Protein AF-A0A1Q8VPB1-F1 (afdb_monomer)

Foldseek 3Di:
DDPDDPPDPCVVVVLVVLVVVLVVVVVVVVVVVCPVSVVVNVVVVLVCLLDPPDDDDDDDDDQPPCSQVVVCVVVVHNPDDDDSPDPPPPDDDDDAPPVRVSNVVVD

Radius of gyration: 20.54 Å; Cα contacts (8 Å, |Δi|>4): 45; chains: 1; bounding box: 35×43×62 Å

Organism: NCBI:txid544580

pLDDT: mean 70.57, std 17.74, range [31.89, 95.75]

Mean predicted aligned error: 14.15 Å

Solvent-accessible surface area (backbone atoms only — not comparable to full-atom values): 7134 Å² total; per-residue (Å²): 135,83,81,78,73,93,68,76,86,55,53,69,58,54,51,52,53,49,50,53,52,46,59,55,36,50,77,71,67,43,55,79,81,40,46,67,59,51,53,51,52,52,55,49,48,58,61,49,70,49,36,92,85,55,83,85,82,84,87,83,79,65,89,81,70,46,61,41,56,52,53,18,63,77,64,78,42,88,83,42,88,77,58,93,69,85,73,76,76,89,58,92,85,84,88,70,58,84,93,40,67,72,49,65,83,77,117

Sequence (107 aa):
MTTDRPGTSDLPLVLEDLARAVDLGEQLGLGEELTRARDVLTQASHRRRLAPETTVAALLGATGSGKSSLANALTGSEVSRTARTRPTTTQPLAIVPDTAAEATELL

InterPro domains:
  IPR006073 GTP binding domain [PF01926] (57-93)
  IPR027417 P-loop containing nucleoside triphosphate hydrolase [G3DSA:3.40.50.300] (30-98)
  IPR027417 P-loop containing nucleoside triphosphate hydrolase [SSF52540] (33-95)

Secondary structure (DSSP, 8-state):
-------STTHHHHHHHHHHHHHHHHHTT-TTTTHHHHHHHHHHHHHHHT-TT---------TTSSHHHHHHHHHTS--S---SS-----S------GGGGGGGGG-

Structure (mmCIF, N/CA/C/O backbone):
data_AF-A0A1Q8VPB1-F1
#
_entry.id   AF-A0A1Q8VPB1-F1
#
loop_
_atom_site.group_PDB
_atom_site.id
_atom_site.type_symbol
_atom_site.label_atom_id
_atom_site.label_alt_id
_atom_site.label_comp_id
_atom_site.label_asym_id
_atom_site.label_entity_id
_atom_site.label_seq_id
_atom_site.pdbx_PDB_ins_code
_atom_site.Cartn_x
_atom_site.Cartn_y
_atom_site.Cartn_z
_atom_site.occupancy
_atom_site.B_iso_or_equiv
_atom_site.auth_seq_id
_atom_site.auth_comp_id
_atom_site.auth_asym_id
_atom_site.auth_atom_id
_atom_site.pdbx_PDB_model_num
ATOM 1 N N . MET A 1 1 ? -3.377 31.791 -11.660 1.00 36.09 1 MET A N 1
ATOM 2 C CA . MET A 1 1 ? -3.319 30.437 -12.248 1.00 36.09 1 MET A CA 1
ATOM 3 C C . MET A 1 1 ? -2.230 29.674 -11.525 1.00 36.09 1 MET A C 1
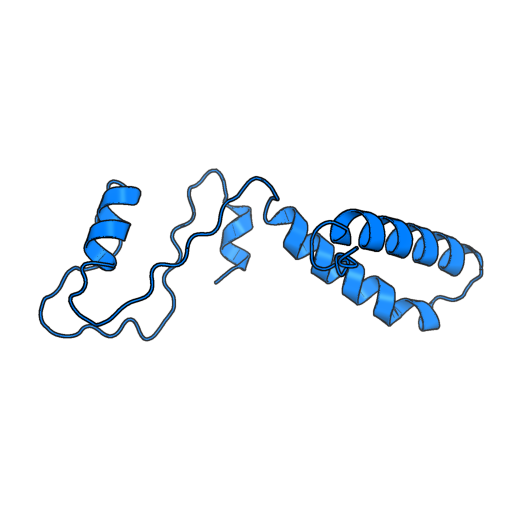ATOM 5 O O . MET A 1 1 ? -1.061 29.855 -11.833 1.00 36.09 1 MET A O 1
ATOM 9 N N . THR A 1 2 ? -2.600 28.922 -10.494 1.00 31.89 2 THR A N 1
ATOM 10 C CA . THR A 1 2 ? -1.666 28.061 -9.763 1.00 31.89 2 THR A CA 1
ATOM 11 C C . THR A 1 2 ? -1.476 26.811 -10.608 1.00 31.89 2 THR A C 1
ATOM 13 O O . THR A 1 2 ? -2.433 26.081 -10.836 1.00 31.89 2 THR A O 1
ATOM 16 N N . THR A 1 3 ? -0.277 26.620 -11.152 1.00 39.09 3 THR A N 1
ATOM 17 C CA . THR A 1 3 ? 0.113 25.384 -11.831 1.00 39.09 3 THR A CA 1
ATOM 18 C C . THR A 1 3 ? 0.079 24.259 -10.808 1.00 39.09 3 THR A C 1
ATOM 20 O O . THR A 1 3 ? 0.924 24.211 -9.911 1.00 39.09 3 THR A O 1
ATOM 23 N N . ASP A 1 4 ? -0.932 23.407 -10.918 1.00 41.62 4 ASP A N 1
ATOM 24 C CA . ASP A 1 4 ? -1.025 22.163 -10.174 1.00 41.62 4 ASP A CA 1
ATOM 25 C C . ASP A 1 4 ? 0.198 21.312 -10.546 1.00 41.62 4 ASP A C 1
ATOM 27 O O . ASP A 1 4 ? 0.439 21.016 -11.719 1.00 41.62 4 ASP A O 1
ATOM 31 N N . ARG A 1 5 ? 1.067 21.028 -9.574 1.00 51.31 5 ARG A N 1
ATOM 32 C CA . ARG A 1 5 ? 2.195 20.112 -9.788 1.00 51.31 5 ARG A CA 1
ATOM 33 C C . ARG A 1 5 ? 1.590 18.725 -10.032 1.00 51.31 5 ARG A C 1
ATOM 35 O O . ARG A 1 5 ? 0.783 18.320 -9.199 1.00 51.31 5 ARG A O 1
ATOM 42 N N . PRO A 1 6 ? 2.004 17.962 -11.062 1.00 45.69 6 PRO A N 1
ATOM 43 C CA . PRO A 1 6 ? 1.537 16.593 -11.269 1.00 45.69 6 PRO A CA 1
ATOM 44 C C . PRO A 1 6 ? 2.179 15.687 -10.210 1.00 45.69 6 PRO A C 1
ATOM 46 O O . PRO A 1 6 ? 3.156 14.984 -10.443 1.00 45.69 6 PRO A O 1
ATOM 49 N N . GLY A 1 7 ? 1.693 15.783 -8.980 1.00 53.25 7 GLY A N 1
ATOM 50 C CA . GLY A 1 7 ? 2.061 14.923 -7.875 1.00 53.25 7 GLY A CA 1
ATOM 51 C C . GLY A 1 7 ? 0.899 13.981 -7.623 1.00 53.25 7 GLY A C 1
ATOM 52 O O . GL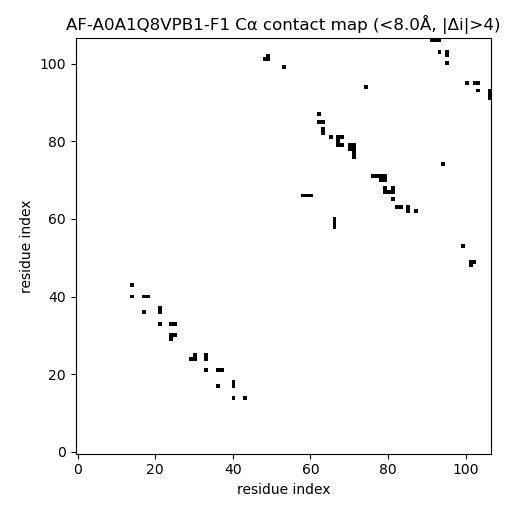Y A 1 7 ? -0.179 14.426 -7.258 1.00 53.25 7 GLY A O 1
ATOM 53 N N . THR A 1 8 ? 1.121 12.681 -7.793 1.00 53.19 8 THR A N 1
ATOM 54 C CA . THR A 1 8 ? 0.249 11.545 -7.421 1.00 53.19 8 THR A CA 1
ATOM 55 C C . THR A 1 8 ? -0.919 11.147 -8.331 1.00 53.19 8 THR A C 1
ATOM 57 O O . THR A 1 8 ? -1.086 9.944 -8.512 1.00 53.19 8 THR A O 1
ATOM 60 N N . SER A 1 9 ? -1.671 12.054 -8.968 1.00 55.38 9 SER A N 1
ATOM 61 C CA . SER A 1 9 ? -2.848 11.631 -9.767 1.00 55.38 9 SER A CA 1
ATOM 62 C C . SER A 1 9 ? -2.525 10.970 -11.121 1.00 55.38 9 SER A C 1
ATOM 64 O O . SER A 1 9 ? -3.404 10.351 -11.713 1.00 55.38 9 SER A O 1
ATOM 66 N N . ASP A 1 10 ? -1.287 11.084 -11.605 1.00 71.69 10 ASP A N 1
ATOM 67 C CA . ASP A 1 10 ? -0.873 10.648 -12.953 1.00 71.69 10 ASP A CA 1
ATOM 68 C C . ASP A 1 10 ? 0.049 9.411 -12.938 1.00 71.69 10 ASP A C 1
ATOM 70 O O . ASP A 1 10 ? 0.501 8.919 -13.967 1.00 71.69 10 ASP A O 1
ATOM 74 N N . LEU A 1 11 ? 0.347 8.873 -11.750 1.00 79.00 11 LEU A N 1
ATOM 75 C CA . LEU A 1 11 ? 1.250 7.729 -11.606 1.00 79.00 11 LEU A CA 1
ATOM 76 C C . LEU A 1 11 ? 0.793 6.479 -12.387 1.00 79.00 11 LEU A C 1
ATOM 78 O O . LEU A 1 11 ? 1.656 5.831 -12.980 1.00 79.00 11 LEU A O 1
ATOM 82 N N . PRO A 1 12 ? -0.507 6.113 -12.427 1.00 81.00 12 PRO A N 1
ATOM 83 C CA . PRO A 1 12 ? -0.955 4.972 -13.223 1.00 81.00 12 PRO A CA 1
ATOM 84 C C . PRO A 1 12 ? -0.637 5.131 -14.713 1.00 81.00 12 PRO A C 1
ATOM 86 O O . PRO A 1 12 ? -0.094 4.207 -15.312 1.00 81.00 12 PRO A O 1
ATOM 89 N N . LEU A 1 13 ? -0.897 6.315 -15.273 1.00 83.44 13 LEU A N 1
ATOM 90 C CA . LEU A 1 13 ? -0.641 6.617 -16.680 1.00 8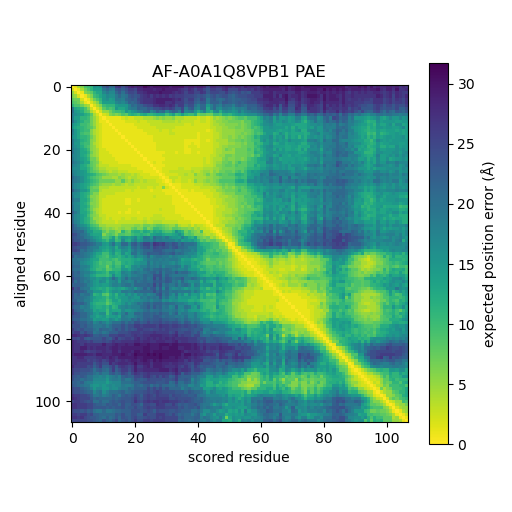3.44 13 LEU A CA 1
ATOM 91 C C . LEU A 1 13 ? 0.861 6.613 -16.982 1.00 83.44 13 LEU A C 1
ATOM 93 O O . LEU A 1 13 ? 1.296 5.969 -17.931 1.00 83.44 13 LEU A O 1
ATOM 97 N N . VAL A 1 14 ? 1.677 7.216 -16.114 1.00 88.00 14 VAL A N 1
ATOM 98 C CA . VAL A 1 14 ? 3.144 7.197 -16.253 1.00 88.00 14 VAL A CA 1
ATOM 99 C C . VAL A 1 14 ? 3.705 5.770 -16.235 1.00 88.00 14 VAL A C 1
ATOM 101 O O . VAL A 1 14 ? 4.636 5.461 -16.978 1.00 88.00 14 VAL A O 1
ATOM 104 N N . LEU A 1 15 ? 3.158 4.881 -15.401 1.00 89.12 15 LEU A N 1
ATOM 105 C CA . LEU A 1 15 ? 3.583 3.479 -15.354 1.00 89.12 15 LEU A CA 1
ATOM 106 C C . LEU A 1 15 ? 3.138 2.692 -16.594 1.00 89.12 15 LEU A C 1
ATOM 108 O O . LEU A 1 15 ? 3.884 1.832 -17.055 1.00 89.12 15 LEU A O 1
ATOM 112 N N . GLU A 1 16 ? 1.956 2.979 -17.139 1.00 89.31 16 GLU A N 1
ATOM 113 C CA . GLU A 1 16 ? 1.485 2.389 -18.399 1.00 89.31 16 GLU A CA 1
ATOM 114 C C . GLU A 1 16 ? 2.344 2.830 -19.587 1.00 89.31 16 GLU A C 1
ATOM 116 O O . GLU A 1 16 ? 2.742 2.004 -20.411 1.00 89.31 16 GLU A O 1
ATOM 121 N N . ASP A 1 17 ? 2.693 4.112 -19.646 1.00 92.50 17 ASP A N 1
ATOM 122 C CA . ASP A 1 17 ? 3.581 4.645 -20.675 1.00 92.50 17 ASP A CA 1
ATOM 123 C C . ASP A 1 17 ? 4.999 4.075 -20.551 1.00 92.50 17 ASP A C 1
ATOM 125 O O . ASP A 1 17 ? 5.616 3.733 -21.562 1.00 92.50 17 ASP A O 1
ATOM 129 N N . LEU A 1 18 ? 5.502 3.895 -19.324 1.00 92.69 18 LEU A N 1
ATOM 130 C CA . LEU A 1 18 ? 6.785 3.238 -19.078 1.00 92.69 18 LEU A CA 1
ATOM 131 C C . LEU A 1 18 ? 6.769 1.768 -19.519 1.00 92.69 18 LEU A C 1
ATOM 133 O O . LEU A 1 18 ? 7.729 1.323 -20.144 1.00 92.69 18 LEU A O 1
ATOM 137 N N . ALA A 1 19 ? 5.695 1.025 -19.235 1.00 92.81 19 ALA A N 1
ATOM 138 C CA . ALA A 1 19 ? 5.542 -0.356 -19.694 1.00 92.81 19 ALA A CA 1
ATOM 139 C C . ALA A 1 19 ? 5.571 -0.436 -21.224 1.00 92.81 19 ALA A C 1
ATOM 141 O O . ALA A 1 19 ? 6.362 -1.185 -21.791 1.00 92.81 19 ALA A O 1
ATOM 142 N N . ARG A 1 20 ? 4.809 0.436 -21.895 1.00 94.38 20 ARG A N 1
ATOM 143 C CA . ARG A 1 20 ? 4.807 0.525 -23.359 1.00 94.38 20 ARG A CA 1
ATOM 144 C C . ARG A 1 20 ? 6.194 0.847 -23.922 1.00 94.38 20 ARG A C 1
ATOM 146 O O . ARG A 1 20 ? 6.591 0.283 -24.939 1.00 94.38 20 ARG A O 1
ATOM 153 N N . ALA A 1 21 ? 6.934 1.753 -23.284 1.00 94.31 21 ALA A N 1
ATOM 154 C CA . ALA A 1 21 ? 8.288 2.106 -23.706 1.00 94.31 21 ALA A CA 1
ATOM 155 C C . ALA A 1 21 ? 9.273 0.934 -23.555 1.00 94.31 21 ALA A C 1
ATOM 157 O O . ALA A 1 21 ? 10.117 0.739 -24.430 1.00 94.31 21 ALA A O 1
ATOM 158 N N . VAL A 1 22 ? 9.152 0.141 -22.483 1.00 95.25 22 VAL A N 1
ATOM 159 C CA . VAL A 1 22 ? 9.953 -1.075 -22.283 1.00 95.25 22 VAL A CA 1
ATOM 160 C C . VAL A 1 22 ? 9.641 -2.111 -23.360 1.00 95.25 22 VAL A C 1
ATOM 162 O O . VAL A 1 22 ? 10.571 -2.580 -24.009 1.00 95.25 22 VAL A O 1
ATOM 165 N N . ASP A 1 23 ? 8.365 -2.390 -23.630 1.00 94.62 23 ASP A N 1
ATOM 166 C CA . ASP A 1 23 ? 7.960 -3.373 -24.647 1.00 94.62 23 ASP A CA 1
ATOM 167 C C . ASP A 1 23 ? 8.500 -3.019 -26.043 1.00 94.62 23 ASP A C 1
ATOM 169 O O . ASP A 1 23 ? 8.950 -3.885 -26.798 1.00 94.62 23 ASP A O 1
ATOM 173 N N . LEU A 1 24 ? 8.478 -1.730 -26.397 1.00 95.75 24 LEU A N 1
ATOM 174 C CA . LEU A 1 24 ? 9.038 -1.236 -27.657 1.00 95.75 24 LEU A CA 1
ATOM 175 C C . LEU A 1 24 ? 10.566 -1.327 -27.677 1.00 95.75 24 LEU A C 1
ATOM 177 O O . LEU A 1 24 ? 11.148 -1.707 -28.690 1.00 95.75 24 LEU A O 1
ATOM 181 N N . GLY A 1 25 ? 11.229 -0.988 -26.573 1.00 93.31 25 GLY A N 1
ATOM 182 C CA . GLY A 1 25 ? 12.682 -1.067 -26.481 1.00 93.31 25 GLY A CA 1
ATOM 183 C C . GLY A 1 25 ? 13.206 -2.510 -26.526 1.00 93.31 25 GLY A C 1
ATOM 184 O O . GLY A 1 25 ? 14.267 -2.751 -27.101 1.00 93.31 25 GLY A O 1
ATOM 185 N N . GLU A 1 26 ? 12.452 -3.482 -26.005 1.00 93.12 26 GLU A N 1
ATOM 186 C CA . GLU A 1 26 ? 12.789 -4.906 -26.118 1.00 93.12 26 GLU A CA 1
ATOM 187 C C . GLU A 1 26 ? 12.730 -5.385 -27.574 1.00 93.12 26 GLU A C 1
ATOM 189 O O . GLU A 1 26 ? 13.636 -6.086 -28.025 1.00 93.12 26 GLU A O 1
ATOM 194 N N . GLN A 1 27 ? 11.741 -4.929 -28.349 1.00 94.38 27 GLN A N 1
ATOM 195 C CA . GLN A 1 27 ? 11.663 -5.205 -29.793 1.00 94.38 27 GLN A CA 1
ATOM 196 C C . GLN A 1 27 ? 12.842 -4.608 -30.577 1.00 94.38 27 GLN A C 1
ATOM 198 O O . GLN A 1 27 ? 13.186 -5.105 -31.649 1.00 94.38 27 GLN A O 1
ATOM 203 N N . LEU A 1 28 ? 13.478 -3.565 -30.038 1.00 93.69 28 LEU A N 1
ATOM 204 C CA . LEU A 1 28 ? 14.671 -2.928 -30.600 1.00 93.69 28 LEU A CA 1
ATOM 205 C C . LEU A 1 28 ? 15.989 -3.537 -30.088 1.00 93.69 28 LEU A C 1
ATOM 207 O O . LEU A 1 28 ? 17.057 -3.113 -30.524 1.00 93.69 28 LEU A O 1
ATOM 211 N N . GLY A 1 29 ? 15.935 -4.526 -29.189 1.00 92.69 29 GLY A N 1
ATOM 212 C CA . GLY A 1 29 ? 17.116 -5.206 -28.650 1.00 92.69 29 GLY A CA 1
ATOM 213 C C . GLY A 1 29 ? 17.830 -4.473 -27.509 1.00 92.69 29 GLY A C 1
ATOM 214 O O . GLY A 1 29 ? 18.951 -4.845 -27.177 1.00 92.69 29 GLY A O 1
ATOM 215 N N . LEU A 1 30 ? 17.199 -3.476 -26.877 1.00 91.19 30 LEU A N 1
ATOM 216 C CA . LEU A 1 30 ? 17.767 -2.663 -25.783 1.00 91.19 30 LEU A CA 1
ATOM 217 C C . LEU A 1 30 ? 17.666 -3.349 -24.407 1.00 91.19 30 LEU A C 1
ATOM 219 O O . LEU A 1 30 ? 17.312 -2.735 -23.400 1.00 91.19 30 LEU A O 1
ATOM 223 N N . GLY A 1 31 ? 17.882 -4.664 -24.365 1.00 86.56 31 GLY A N 1
ATOM 224 C CA . GLY A 1 31 ? 17.595 -5.477 -23.186 1.00 86.56 31 GLY A CA 1
ATOM 225 C C . GLY A 1 31 ? 18.325 -4.987 -21.933 1.00 86.56 31 GLY A C 1
ATOM 226 O O . GLY A 1 31 ? 17.691 -4.755 -20.904 1.00 86.56 31 GLY A O 1
ATOM 227 N N . GLU A 1 32 ? 19.642 -4.799 -21.994 1.00 89.94 32 GLU A N 1
ATOM 228 C CA . GLU A 1 32 ? 20.418 -4.396 -20.814 1.00 89.94 32 GLU A CA 1
ATOM 229 C C . GLU A 1 32 ? 20.036 -2.990 -20.331 1.00 89.94 32 GLU A C 1
ATOM 231 O O . GLU A 1 32 ? 19.866 -2.770 -19.127 1.00 89.94 32 GLU A O 1
ATOM 236 N N . GLU A 1 33 ? 19.792 -2.069 -21.259 1.00 91.88 33 GLU A N 1
ATOM 237 C CA . GLU A 1 33 ? 19.431 -0.677 -21.001 1.00 91.88 33 GLU A CA 1
ATOM 238 C C . GLU A 1 33 ? 18.067 -0.537 -20.304 1.00 91.88 33 GLU A C 1
ATOM 240 O O . GLU A 1 33 ? 17.848 0.408 -19.541 1.00 91.88 33 GLU A O 1
ATOM 245 N N . LEU A 1 34 ? 17.159 -1.497 -20.507 1.00 94.88 34 LEU A N 1
ATOM 246 C CA . LEU A 1 34 ? 15.810 -1.493 -19.930 1.00 94.88 34 LEU A CA 1
ATOM 247 C C . LEU A 1 34 ? 15.714 -2.183 -18.567 1.00 94.88 34 LEU A C 1
ATOM 249 O O . LEU A 1 34 ? 14.646 -2.175 -17.953 1.00 94.88 34 LEU A O 1
ATOM 253 N N . THR A 1 35 ? 16.801 -2.767 -18.057 1.00 93.00 35 THR A N 1
ATOM 254 C CA . THR A 1 35 ? 16.815 -3.498 -16.772 1.00 93.00 35 THR A CA 1
ATOM 255 C C . THR A 1 35 ? 16.217 -2.668 -15.636 1.00 93.00 35 THR A C 1
ATOM 257 O O . THR A 1 35 ? 15.269 -3.092 -14.980 1.00 93.00 35 THR A O 1
ATOM 260 N N . ARG A 1 36 ? 16.667 -1.419 -15.483 1.00 92.06 36 ARG A N 1
ATOM 261 C CA . ARG A 1 36 ? 16.173 -0.525 -14.427 1.00 92.06 36 ARG A CA 1
ATOM 262 C C . ARG A 1 36 ? 14.688 -0.181 -14.575 1.00 92.06 36 ARG A C 1
ATOM 264 O O . ARG A 1 36 ? 13.991 -0.034 -13.575 1.00 92.06 36 ARG A O 1
ATOM 271 N N . ALA A 1 37 ? 14.205 -0.021 -15.805 1.00 92.00 37 ALA A N 1
ATOM 272 C CA . ALA A 1 37 ? 12.794 0.262 -16.059 1.00 92.00 37 ALA A CA 1
ATOM 273 C C . ALA A 1 37 ? 11.916 -0.948 -15.698 1.00 92.00 37 ALA A C 1
ATOM 275 O O . ALA A 1 37 ? 10.871 -0.783 -15.069 1.00 92.00 37 ALA A O 1
ATOM 276 N N . ARG A 1 38 ? 12.385 -2.164 -16.003 1.00 91.31 38 ARG A N 1
ATOM 277 C CA . ARG A 1 38 ? 11.722 -3.422 -15.629 1.00 91.31 38 ARG A CA 1
ATOM 278 C C . ARG A 1 38 ? 11.670 -3.633 -14.121 1.00 91.31 38 ARG A C 1
ATOM 280 O O . ARG A 1 38 ? 10.622 -4.024 -13.609 1.00 91.31 38 ARG A O 1
ATOM 287 N N . ASP A 1 39 ? 12.736 -3.296 -13.400 1.00 91.75 39 ASP A N 1
ATOM 288 C CA . ASP A 1 39 ? 12.748 -3.358 -11.933 1.00 91.75 39 ASP A CA 1
ATOM 289 C C . ASP A 1 39 ? 11.688 -2.429 -11.324 1.00 91.75 39 ASP A C 1
ATOM 291 O O . ASP A 1 39 ? 10.921 -2.830 -10.445 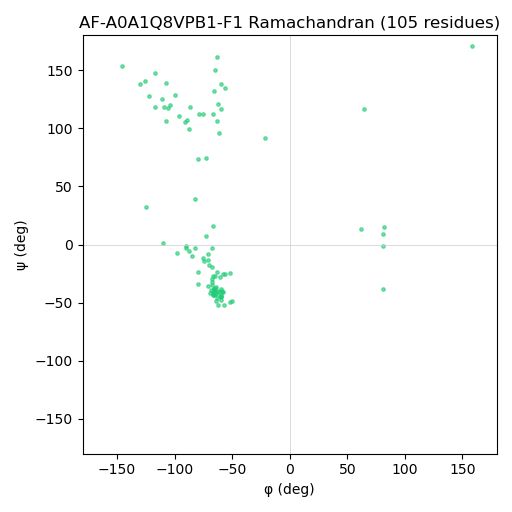1.00 91.75 39 ASP A O 1
ATOM 295 N N . VAL A 1 40 ? 11.586 -1.197 -11.837 1.00 90.94 40 VAL A N 1
ATOM 296 C CA . VAL A 1 40 ? 10.584 -0.218 -11.391 1.00 90.94 40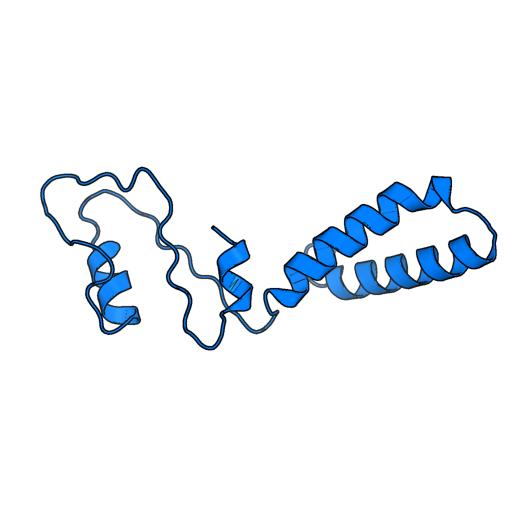 VAL A CA 1
ATOM 297 C C . VAL A 1 40 ? 9.165 -0.703 -11.684 1.00 90.94 40 VAL A C 1
ATOM 299 O O . VAL A 1 40 ? 8.310 -0.641 -10.799 1.00 90.94 40 VAL A O 1
ATOM 302 N N . LEU A 1 41 ? 8.905 -1.217 -12.890 1.00 89.62 41 LEU A N 1
ATOM 303 C CA . LEU A 1 41 ? 7.598 -1.770 -13.258 1.00 89.62 41 LEU A CA 1
ATOM 304 C C . LEU A 1 41 ? 7.232 -2.980 -12.395 1.00 89.62 41 LEU A C 1
ATOM 306 O O . LEU A 1 41 ? 6.096 -3.088 -11.934 1.00 89.62 41 LEU A O 1
ATOM 310 N N . THR A 1 42 ? 8.202 -3.845 -12.100 1.00 87.00 42 THR A N 1
ATOM 311 C CA . THR A 1 42 ? 8.015 -4.998 -11.216 1.00 87.00 42 THR A CA 1
ATOM 312 C C . THR A 1 42 ? 7.632 -4.529 -9.816 1.00 87.00 42 THR A C 1
ATOM 314 O O . THR A 1 42 ? 6.581 -4.919 -9.304 1.00 87.00 42 THR A O 1
ATOM 317 N N . GLN A 1 43 ? 8.397 -3.610 -9.224 1.00 83.12 43 GLN A N 1
ATOM 318 C CA . GLN A 1 43 ? 8.117 -3.060 -7.897 1.00 83.12 43 GLN A CA 1
ATOM 319 C C . GLN A 1 43 ? 6.762 -2.335 -7.835 1.00 83.12 43 GLN A C 1
ATOM 321 O O . GLN A 1 43 ? 6.011 -2.482 -6.867 1.00 83.12 43 GLN A O 1
ATOM 326 N N . ALA A 1 44 ? 6.420 -1.575 -8.875 1.00 83.00 44 ALA A N 1
ATOM 327 C CA . ALA A 1 44 ? 5.138 -0.894 -8.978 1.00 83.00 44 ALA A CA 1
ATOM 328 C C . ALA A 1 44 ? 3.970 -1.879 -9.148 1.00 83.00 44 ALA A C 1
ATOM 330 O O . ALA A 1 44 ? 2.901 -1.651 -8.586 1.00 83.00 44 ALA A O 1
ATOM 331 N N . SER A 1 45 ? 4.170 -2.996 -9.856 1.00 72.75 45 SER A N 1
ATOM 332 C CA . SER A 1 45 ? 3.165 -4.057 -9.986 1.00 72.75 45 SER A CA 1
ATOM 333 C C . SER A 1 45 ? 2.884 -4.753 -8.651 1.00 72.75 45 SER A C 1
ATOM 335 O O . SER A 1 45 ? 1.718 -4.976 -8.335 1.00 72.75 45 SER A O 1
ATOM 337 N N . HIS A 1 46 ? 3.910 -4.998 -7.822 1.00 64.69 46 HIS A N 1
ATOM 338 C CA . HI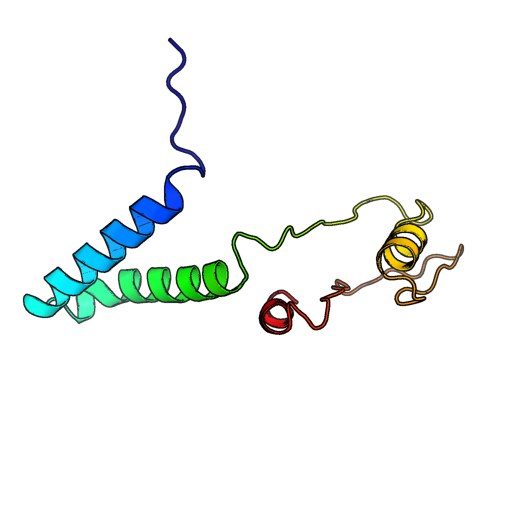S A 1 46 ? 3.724 -5.481 -6.447 1.00 64.69 46 HIS A CA 1
ATOM 339 C C . HIS A 1 46 ? 2.887 -4.488 -5.628 1.00 64.69 46 HIS A C 1
ATOM 341 O O . HIS A 1 46 ? 1.919 -4.881 -4.986 1.00 64.69 46 HIS A O 1
ATOM 347 N N . ARG A 1 47 ? 3.165 -3.180 -5.738 1.00 61.62 47 ARG A N 1
ATOM 348 C CA . ARG A 1 47 ? 2.369 -2.130 -5.074 1.00 61.62 47 ARG A CA 1
ATOM 349 C C . ARG A 1 47 ? 0.947 -1.961 -5.614 1.00 61.62 47 ARG A C 1
ATOM 351 O O . ARG A 1 47 ? 0.077 -1.555 -4.859 1.00 61.62 47 ARG A O 1
ATOM 358 N N . ARG A 1 48 ? 0.692 -2.246 -6.895 1.00 62.44 48 ARG A N 1
ATOM 359 C CA . ARG A 1 48 ? -0.660 -2.189 -7.483 1.00 62.44 48 ARG A CA 1
ATOM 360 C C . ARG A 1 48 ? -1.496 -3.425 -7.167 1.00 62.44 48 ARG A C 1
ATOM 362 O O . ARG A 1 48 ? -2.702 -3.280 -6.999 1.00 62.44 48 AR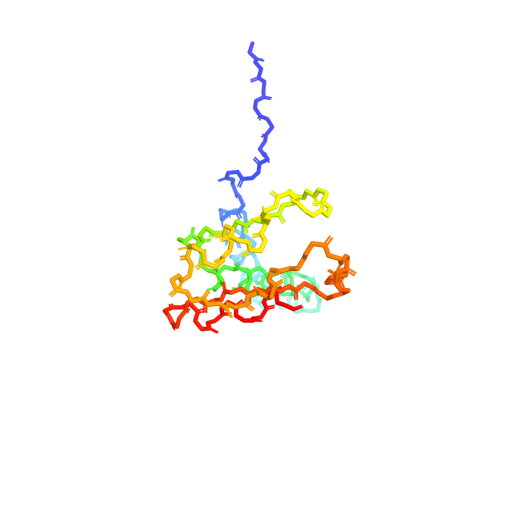G A O 1
ATOM 369 N N . ARG A 1 49 ? -0.881 -4.613 -7.074 1.00 52.69 49 ARG A N 1
ATOM 370 C CA . ARG A 1 49 ? -1.555 -5.835 -6.593 1.00 52.69 49 ARG A CA 1
ATOM 371 C C . ARG A 1 49 ? -2.060 -5.677 -5.160 1.00 52.69 49 ARG A C 1
ATOM 373 O O . ARG A 1 49 ? -3.129 -6.166 -4.842 1.00 52.69 49 ARG A O 1
ATOM 380 N N . LEU A 1 50 ? -1.401 -4.832 -4.366 1.00 53.34 50 LEU A N 1
ATOM 381 C CA . LEU A 1 50 ? -1.855 -4.379 -3.043 1.00 53.34 50 LEU A CA 1
ATOM 382 C C . LEU A 1 50 ? -3.126 -3.488 -3.051 1.00 53.34 50 LEU A C 1
ATOM 384 O O . LEU A 1 50 ? -3.467 -2.896 -2.034 1.00 53.34 50 LEU A O 1
ATOM 388 N N . ALA A 1 51 ? -3.856 -3.493 -4.171 1.00 53.44 51 ALA A N 1
ATOM 389 C CA . ALA A 1 51 ? -5.193 -2.972 -4.429 1.00 53.44 51 ALA A CA 1
ATOM 390 C C . ALA A 1 51 ? -5.357 -1.441 -4.297 1.00 53.44 51 ALA A C 1
ATOM 392 O O . ALA A 1 51 ? -5.300 -0.891 -3.200 1.00 53.44 51 ALA A O 1
ATOM 393 N N . PRO A 1 52 ? -5.700 -0.741 -5.399 1.00 55.56 52 PRO A N 1
ATOM 394 C CA . PRO A 1 52 ? -6.171 0.649 -5.363 1.00 55.56 52 PRO A CA 1
ATOM 395 C C . PRO A 1 52 ? -7.428 0.839 -4.497 1.00 55.56 52 PRO A C 1
ATOM 397 O O . PRO A 1 52 ? -7.658 1.929 -3.985 1.00 55.56 52 PRO A O 1
ATOM 400 N N . GLU A 1 53 ? -8.217 -0.226 -4.323 1.00 56.91 53 GLU A N 1
ATOM 401 C CA . GLU A 1 53 ? -9.446 -0.242 -3.517 1.00 56.91 53 GLU A CA 1
ATOM 402 C C . GLU A 1 53 ? -9.184 -0.506 -2.022 1.00 56.91 53 GLU A C 1
ATOM 404 O O . GLU A 1 53 ? -10.083 -0.362 -1.191 1.00 56.91 53 GLU A O 1
ATOM 409 N N . THR A 1 54 ? -7.959 -0.892 -1.645 1.00 61.69 54 THR A N 1
ATOM 410 C CA . THR A 1 54 ? -7.616 -1.164 -0.247 1.00 61.69 54 THR A CA 1
ATOM 411 C C . THR A 1 54 ? -7.093 0.104 0.409 1.00 61.69 54 THR A C 1
ATOM 413 O O . THR A 1 54 ? -5.959 0.536 0.208 1.00 61.69 54 THR A O 1
ATOM 416 N N . THR A 1 55 ? -7.930 0.707 1.251 1.00 65.25 55 THR A N 1
ATOM 417 C CA . THR A 1 55 ? -7.519 1.849 2.072 1.00 65.25 55 THR A CA 1
ATOM 418 C C . THR A 1 55 ? -6.655 1.367 3.235 1.00 65.25 55 THR A C 1
ATOM 420 O O . THR A 1 55 ? -7.143 0.718 4.159 1.00 65.25 55 THR A O 1
ATOM 423 N N . VAL A 1 56 ? -5.370 1.723 3.221 1.00 70.44 56 VAL A N 1
ATOM 424 C CA . VAL A 1 56 ? -4.463 1.490 4.351 1.00 70.44 56 VAL A CA 1
ATOM 425 C C . VAL A 1 56 ? -4.570 2.656 5.333 1.00 70.44 56 VAL A C 1
ATOM 427 O O . VAL A 1 56 ? -4.252 3.796 4.995 1.00 70.44 56 VAL A O 1
ATOM 430 N N . ALA A 1 57 ? -4.990 2.376 6.568 1.00 75.19 57 ALA A N 1
ATOM 431 C CA . ALA A 1 57 ? -5.067 3.362 7.644 1.00 75.19 57 ALA A CA 1
ATOM 432 C C . ALA A 1 57 ? -4.014 3.078 8.724 1.00 75.19 57 ALA A C 1
ATOM 434 O O . ALA A 1 57 ? -3.978 1.995 9.305 1.00 75.19 57 ALA A O 1
ATOM 435 N N . ALA A 1 58 ? -3.177 4.072 9.030 1.00 78.94 58 ALA A N 1
ATOM 436 C CA . ALA A 1 58 ? -2.199 3.989 10.111 1.00 78.94 58 ALA A CA 1
ATOM 437 C C . ALA A 1 58 ? -2.709 4.716 11.367 1.00 78.94 58 ALA A C 1
ATOM 439 O O . ALA A 1 58 ? -3.080 5.889 11.312 1.00 78.94 58 ALA A O 1
ATOM 440 N N . LEU A 1 59 ? -2.689 4.040 12.521 1.00 76.81 59 LEU A N 1
ATOM 441 C CA . LEU A 1 59 ? -3.030 4.633 13.819 1.00 76.81 59 LEU A CA 1
ATOM 442 C C . LEU A 1 59 ? -1.755 5.090 14.548 1.00 76.81 59 LEU A C 1
ATOM 444 O O . LEU A 1 59 ? -0.984 4.262 15.032 1.00 76.81 59 LEU A O 1
ATOM 448 N N . LEU A 1 60 ? -1.544 6.405 14.681 1.00 78.56 60 LEU A N 1
ATOM 449 C CA . LEU A 1 60 ? -0.376 6.994 15.358 1.00 78.56 60 LEU A CA 1
ATOM 450 C C . LEU A 1 60 ? -0.782 7.801 16.601 1.00 78.56 60 LEU A C 1
ATOM 452 O O . LEU A 1 60 ? -1.857 8.388 16.654 1.00 78.56 60 LEU A O 1
ATOM 456 N N . GLY A 1 61 ? 0.071 7.826 17.632 1.00 76.69 61 GLY A N 1
ATOM 457 C CA . GLY A 1 61 ? -0.201 8.578 18.864 1.00 76.69 61 GLY A CA 1
ATOM 458 C C . GLY A 1 61 ? 0.582 8.103 20.090 1.00 76.69 61 GLY A C 1
ATOM 459 O O . GLY A 1 61 ? 1.206 7.039 20.074 1.00 76.69 61 GLY A O 1
ATOM 460 N N . ALA A 1 62 ? 0.512 8.866 21.184 1.00 73.62 62 ALA A N 1
ATOM 461 C CA . ALA A 1 62 ? 1.206 8.582 22.445 1.00 73.62 62 ALA A CA 1
ATOM 462 C C . ALA A 1 62 ? 0.756 7.263 23.116 1.00 73.62 62 ALA A C 1
ATOM 464 O O . ALA A 1 62 ? -0.303 6.709 22.818 1.00 73.62 62 ALA A O 1
ATOM 465 N N . THR A 1 63 ? 1.559 6.720 24.038 1.00 73.44 63 THR A N 1
ATOM 466 C CA . THR A 1 63 ? 1.145 5.549 24.844 1.00 73.44 63 THR A CA 1
ATOM 467 C C . THR A 1 63 ? -0.122 5.884 25.641 1.00 73.44 63 THR A C 1
ATOM 469 O O . THR A 1 63 ? -0.238 6.985 26.166 1.00 73.44 63 THR A O 1
ATOM 472 N N . GLY A 1 64 ? -1.082 4.956 25.714 1.00 73.38 64 GLY A N 1
ATOM 473 C CA . GLY A 1 64 ? -2.351 5.176 26.422 1.00 73.38 64 GLY A CA 1
ATOM 474 C C . GLY A 1 64 ? -3.410 5.970 25.646 1.00 73.38 64 GLY A C 1
ATOM 475 O O . GLY A 1 64 ? -4.523 6.102 26.133 1.00 73.38 64 GLY A O 1
ATOM 476 N N . SER A 1 65 ? -3.127 6.424 24.419 1.00 78.81 65 SER A N 1
ATOM 477 C CA . SER A 1 65 ? -4.077 7.181 23.581 1.00 78.81 65 SER A CA 1
ATOM 478 C C . SER A 1 65 ? -5.226 6.349 22.986 1.00 78.81 65 SER A C 1
ATOM 480 O O . SER A 1 65 ? -5.935 6.830 22.110 1.00 78.81 65 SER A O 1
ATOM 482 N N . GLY A 1 66 ? -5.363 5.078 23.373 1.00 79.94 66 GLY A N 1
ATOM 483 C CA . GLY A 1 66 ? -6.434 4.204 22.884 1.00 79.94 66 GLY A CA 1
ATOM 484 C C . GLY A 1 66 ? -6.221 3.565 21.505 1.00 79.94 66 GLY A C 1
ATOM 485 O O . GLY A 1 66 ? -7.142 2.918 21.025 1.00 79.94 66 GLY A O 1
ATOM 486 N N . LYS A 1 67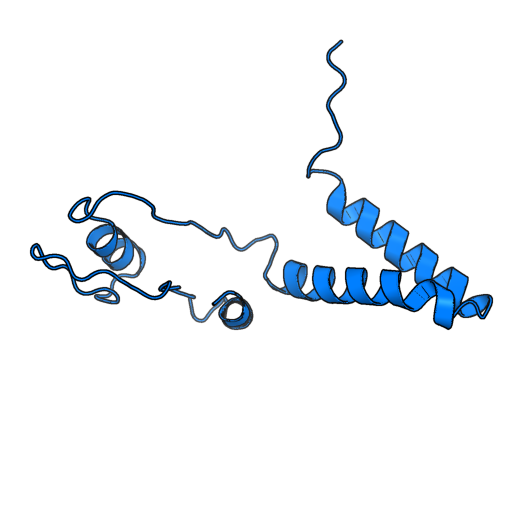 ? -5.034 3.665 20.876 1.00 85.81 67 LYS A N 1
ATOM 487 C CA . LYS A 1 67 ? -4.755 3.036 19.557 1.00 85.81 67 LYS A CA 1
ATOM 488 C C . LYS A 1 67 ? -5.139 1.554 19.502 1.00 85.81 67 LYS A C 1
ATOM 490 O O . LYS A 1 67 ? -5.833 1.135 18.587 1.00 85.81 67 LYS A O 1
ATOM 495 N N . SER A 1 68 ? -4.721 0.783 20.504 1.00 77.75 68 SER A N 1
ATOM 496 C CA . SER A 1 68 ? -5.032 -0.647 20.604 1.00 77.75 68 SER A CA 1
ATOM 497 C C . SER A 1 68 ? -6.527 -0.908 20.790 1.00 77.75 68 SER A C 1
ATOM 499 O O . SER A 1 68 ? -7.059 -1.837 20.200 1.00 77.75 68 SER A O 1
ATOM 501 N N . SER A 1 69 ? -7.223 -0.063 21.556 1.00 81.19 69 SER A N 1
ATOM 502 C CA . SER A 1 69 ? -8.674 -0.175 21.739 1.00 81.19 69 SER A CA 1
ATOM 503 C C . SER A 1 69 ? -9.431 0.118 20.443 1.00 81.19 69 SER A C 1
ATOM 505 O O . SER A 1 69 ? -10.373 -0.596 20.121 1.00 81.19 69 SER A O 1
ATOM 507 N N . LEU A 1 70 ? -8.996 1.125 19.677 1.00 81.06 70 LEU A N 1
ATOM 508 C CA . LEU A 1 70 ? -9.582 1.445 18.375 1.00 81.06 70 LEU A CA 1
ATOM 509 C C . LEU A 1 70 ? -9.321 0.333 17.350 1.00 81.06 70 LEU A C 1
ATOM 511 O O . LEU A 1 70 ? -10.240 -0.057 16.639 1.00 81.06 70 LEU A O 1
ATOM 515 N N . ALA A 1 71 ? -8.105 -0.218 17.312 1.00 80.56 71 ALA A N 1
ATOM 516 C CA . ALA A 1 71 ? -7.781 -1.352 16.448 1.00 80.56 71 ALA A CA 1
ATOM 517 C C . ALA A 1 71 ? -8.659 -2.580 16.758 1.00 80.56 71 ALA A C 1
ATOM 519 O O . ALA A 1 71 ? -9.207 -3.187 15.842 1.00 80.56 71 ALA A O 1
ATOM 520 N N . ASN A 1 72 ? -8.864 -2.904 18.040 1.00 81.31 72 ASN A N 1
ATOM 521 C CA . ASN A 1 72 ? -9.737 -4.011 18.448 1.00 81.31 72 ASN A CA 1
ATOM 522 C C . ASN A 1 72 ? -11.211 -3.753 18.089 1.00 81.31 72 ASN A C 1
ATOM 524 O O . ASN A 1 72 ? -11.917 -4.654 17.647 1.00 81.31 72 ASN A O 1
ATOM 528 N N . ALA A 1 73 ? -11.680 -2.510 18.238 1.00 83.19 73 ALA A N 1
ATOM 529 C CA . ALA A 1 73 ? -13.043 -2.138 17.863 1.00 83.19 73 ALA A CA 1
ATOM 530 C C . ALA A 1 73 ? -13.280 -2.260 16.348 1.00 83.19 73 ALA A C 1
ATOM 532 O O . ALA A 1 73 ? -14.310 -2.785 15.935 1.00 83.19 73 ALA A O 1
ATOM 533 N N . LEU A 1 74 ? -12.317 -1.826 15.525 1.00 79.69 74 LEU A N 1
ATOM 534 C CA . LEU A 1 74 ? -12.390 -1.929 14.062 1.00 79.69 74 LEU A CA 1
ATOM 535 C C . LEU A 1 74 ? -12.351 -3.379 13.559 1.00 79.69 74 LEU A C 1
ATOM 537 O O . LEU A 1 74 ? -12.887 -3.673 12.498 1.00 79.69 74 LEU A O 1
ATOM 541 N N . THR A 1 75 ? -11.729 -4.281 14.315 1.00 76.56 75 THR A N 1
ATOM 542 C CA . THR A 1 75 ? -11.573 -5.699 13.951 1.00 76.56 75 THR A CA 1
ATOM 543 C C . THR A 1 75 ? -12.592 -6.625 14.595 1.00 76.56 75 THR A C 1
ATOM 545 O O . THR A 1 75 ? -12.607 -7.816 14.290 1.00 76.56 75 THR A O 1
ATOM 548 N N . GLY A 1 76 ? -13.411 -6.116 15.520 1.00 75.44 76 GLY A N 1
ATOM 549 C CA . GLY A 1 76 ? -14.357 -6.922 16.292 1.00 75.44 76 GLY A CA 1
ATOM 550 C C . GLY A 1 76 ? -13.701 -8.000 17.167 1.00 75.44 76 GLY A C 1
ATOM 551 O O . GLY A 1 76 ? -14.399 -8.890 17.645 1.00 75.44 76 GLY A O 1
ATOM 552 N N . SER A 1 77 ? -12.379 -7.951 17.370 1.00 69.31 77 SER A N 1
ATOM 553 C CA . SER A 1 77 ? -11.609 -8.956 18.110 1.00 69.31 77 SER A CA 1
ATOM 554 C C . SER A 1 77 ? -10.448 -8.319 18.881 1.00 69.31 77 SER A C 1
ATOM 556 O O . SER A 1 77 ? -9.951 -7.250 18.530 1.00 69.31 77 SER A O 1
ATOM 558 N N . GLU A 1 78 ? -10.001 -8.950 19.971 1.00 66.00 78 GLU A N 1
ATOM 559 C CA . GLU A 1 78 ? -8.841 -8.473 20.739 1.00 66.00 78 GLU A CA 1
ATOM 560 C C . GLU A 1 78 ? -7.515 -8.873 20.072 1.00 66.00 78 GLU A C 1
ATOM 562 O O . GLU A 1 78 ? -6.791 -9.748 20.542 1.00 66.00 78 GLU A O 1
ATOM 567 N N . VAL A 1 79 ? -7.176 -8.209 18.967 1.00 66.44 79 VAL A N 1
ATOM 568 C CA . VAL A 1 79 ? -5.911 -8.412 18.234 1.00 66.44 79 VAL A CA 1
ATOM 569 C C . VAL A 1 79 ? -4.714 -7.700 18.873 1.00 66.44 79 VAL A C 1
ATOM 571 O O . VAL A 1 79 ? -3.574 -8.125 18.701 1.00 66.44 79 VAL A O 1
ATOM 574 N N . SER A 1 80 ? -4.939 -6.640 19.655 1.00 59.47 80 SER A N 1
ATOM 575 C CA . SER A 1 80 ? -3.896 -5.927 20.401 1.00 59.47 80 SER A CA 1
ATOM 576 C C . SER A 1 80 ? -4.209 -5.905 21.897 1.00 59.47 80 SER A C 1
ATOM 578 O O . SER A 1 80 ? -5.255 -5.407 22.312 1.00 59.47 80 SER A O 1
ATOM 580 N N . ARG A 1 81 ? -3.256 -6.325 22.745 1.00 58.00 81 ARG A N 1
ATOM 581 C CA . ARG A 1 81 ? -3.393 -6.186 24.208 1.00 58.00 81 ARG A CA 1
ATOM 582 C C . ARG A 1 81 ? -3.489 -4.711 24.603 1.00 58.00 81 ARG A C 1
ATOM 584 O O . ARG A 1 81 ? -2.567 -3.935 24.356 1.00 58.00 81 ARG A O 1
ATOM 591 N N . THR A 1 82 ? -4.579 -4.326 25.260 1.00 54.16 82 THR A N 1
ATOM 592 C CA . THR A 1 82 ? -4.754 -2.994 25.849 1.00 54.16 82 THR A CA 1
ATOM 593 C C . THR A 1 82 ? -4.213 -2.999 27.278 1.00 54.16 82 THR A C 1
ATOM 595 O O . THR A 1 82 ? -4.836 -3.567 28.169 1.00 54.16 82 THR A O 1
ATOM 598 N N . ALA A 1 83 ? -3.061 -2.377 27.537 1.00 47.00 83 ALA A N 1
ATOM 599 C CA . ALA A 1 83 ? -2.549 -2.220 28.902 1.00 47.00 83 ALA A CA 1
ATOM 600 C C . ALA A 1 83 ? -2.150 -0.766 29.189 1.00 47.00 83 ALA A C 1
ATOM 602 O O . ALA A 1 83 ? -1.537 -0.094 28.359 1.00 47.00 83 ALA A O 1
ATOM 603 N N . ARG A 1 84 ? -2.496 -0.285 30.394 1.00 43.81 84 ARG A N 1
ATOM 604 C CA . ARG A 1 84 ? -2.159 1.061 30.906 1.00 43.81 84 ARG A CA 1
ATOM 605 C C . ARG A 1 84 ? -0.668 1.219 31.243 1.00 43.81 84 ARG A C 1
ATOM 607 O O . ARG A 1 84 ? -0.201 2.341 31.409 1.00 43.81 84 ARG A O 1
ATOM 614 N N . THR A 1 85 ? 0.082 0.121 31.317 1.00 42.72 85 THR A N 1
ATOM 615 C CA . THR A 1 85 ? 1.525 0.079 31.581 1.00 42.72 85 THR A CA 1
ATOM 616 C C . THR A 1 85 ? 2.270 -0.296 30.305 1.00 42.72 85 THR A C 1
ATOM 618 O O . THR A 1 85 ? 2.204 -1.430 29.849 1.00 42.72 85 THR A O 1
ATOM 621 N N . ARG A 1 86 ? 2.930 0.713 29.721 1.00 42.28 86 ARG A N 1
ATOM 622 C CA . ARG A 1 86 ? 3.666 0.743 28.444 1.00 42.28 86 ARG A CA 1
ATOM 623 C C . ARG A 1 86 ? 4.127 -0.632 27.908 1.00 42.28 86 ARG A C 1
ATOM 625 O O . ARG A 1 86 ? 5.269 -1.015 28.158 1.00 42.28 86 ARG A O 1
ATOM 632 N N . PRO A 1 87 ? 3.328 -1.315 27.068 1.00 42.09 87 PRO A N 1
ATOM 633 C CA . PRO A 1 87 ? 3.839 -2.302 26.134 1.00 42.09 87 PRO A CA 1
ATOM 634 C C . PRO A 1 87 ? 4.213 -1.510 24.884 1.00 42.09 87 PRO A C 1
ATOM 636 O O . PRO A 1 87 ? 3.347 -1.090 24.117 1.00 42.09 87 PRO A O 1
ATOM 639 N N . THR A 1 88 ? 5.491 -1.195 24.700 1.00 45.44 88 THR A N 1
ATOM 640 C CA . THR A 1 88 ? 5.928 -0.692 23.397 1.00 45.44 88 THR A CA 1
ATOM 641 C C . THR A 1 88 ? 5.768 -1.826 22.400 1.00 45.44 88 THR A C 1
ATOM 643 O O . THR A 1 88 ? 6.473 -2.826 22.494 1.00 45.44 88 THR A O 1
ATOM 646 N N . THR A 1 89 ? 4.847 -1.692 21.452 1.00 49.06 89 THR A N 1
ATOM 647 C CA . THR A 1 89 ? 4.916 -2.449 20.204 1.00 49.06 89 THR A CA 1
ATOM 648 C C . THR A 1 89 ? 6.212 -2.039 19.510 1.00 49.06 89 THR A C 1
ATOM 650 O O . THR A 1 89 ? 6.284 -0.980 18.894 1.00 49.06 89 THR A O 1
ATOM 653 N N . THR A 1 90 ? 7.269 -2.828 19.705 1.00 48.75 90 THR A N 1
ATOM 654 C CA . THR A 1 90 ? 8.583 -2.633 19.067 1.00 48.75 90 THR A CA 1
ATOM 655 C C . THR A 1 90 ? 8.556 -3.052 17.592 1.00 48.75 90 THR A C 1
ATOM 657 O O . THR A 1 90 ? 9.490 -2.756 16.856 1.00 48.75 90 THR A O 1
ATOM 660 N N . GLN A 1 91 ? 7.484 -3.725 17.160 1.00 48.56 91 GLN A N 1
ATOM 661 C CA . GLN A 1 91 ? 7.239 -4.159 15.787 1.00 48.56 91 GLN A CA 1
ATOM 662 C C . GLN A 1 91 ? 5.869 -3.642 15.309 1.00 48.56 91 GLN A C 1
ATOM 664 O O . GLN A 1 91 ? 4.928 -3.623 16.114 1.00 48.56 91 GLN A O 1
ATOM 669 N N . PRO A 1 92 ? 5.747 -3.199 14.044 1.00 55.69 92 PRO A N 1
ATOM 670 C CA . PRO A 1 92 ? 4.464 -2.845 13.444 1.00 55.69 92 PRO A CA 1
ATOM 671 C C . PRO A 1 92 ? 3.489 -4.027 13.514 1.00 55.69 92 PRO A C 1
ATOM 673 O O . PRO A 1 92 ? 3.862 -5.157 13.216 1.00 55.69 92 PRO A O 1
ATOM 676 N N . LEU A 1 93 ? 2.242 -3.767 13.913 1.00 64.69 93 LEU A N 1
ATOM 677 C CA . LEU A 1 93 ? 1.150 -4.736 13.826 1.00 64.69 93 LEU A CA 1
ATOM 678 C C . LEU A 1 93 ? 0.266 -4.321 12.649 1.00 64.69 93 LEU A C 1
ATOM 680 O O . LEU A 1 93 ? -0.285 -3.219 12.676 1.00 64.69 93 LEU A O 1
ATOM 684 N N . ALA A 1 94 ? 0.118 -5.186 11.648 1.00 64.69 94 ALA A N 1
ATOM 685 C CA . ALA A 1 94 ? -0.885 -5.014 10.604 1.00 64.69 94 ALA A CA 1
ATOM 686 C C . ALA A 1 94 ? -1.998 -6.028 10.808 1.00 64.69 94 ALA A C 1
ATOM 688 O O . ALA A 1 94 ? -1.768 -7.191 11.1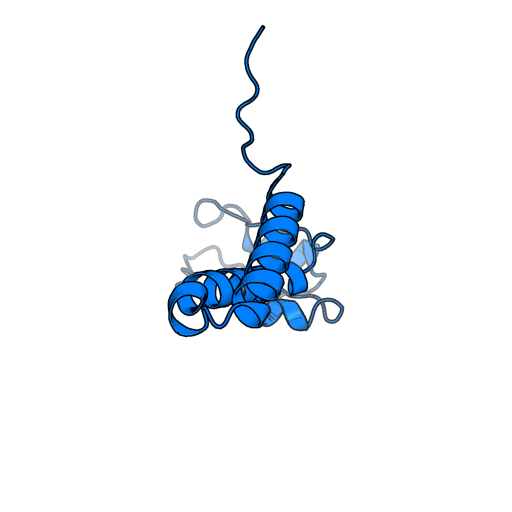38 1.00 64.69 94 ALA A O 1
ATOM 689 N N . ILE A 1 95 ? -3.212 -5.542 10.611 1.00 68.88 95 ILE A N 1
ATOM 690 C CA . ILE A 1 95 ? -4.414 -6.351 10.583 1.00 68.88 95 ILE A CA 1
ATOM 691 C C . ILE A 1 95 ? -4.850 -6.350 9.127 1.00 68.88 95 ILE A C 1
ATOM 693 O O . ILE A 1 95 ? -5.142 -5.294 8.566 1.00 68.88 95 ILE A O 1
ATOM 697 N N . VAL A 1 96 ? -4.874 -7.535 8.533 1.00 68.06 96 VAL A N 1
ATOM 698 C CA . VAL A 1 96 ? -5.257 -7.741 7.142 1.00 68.06 96 VAL A CA 1
ATOM 699 C C . VAL A 1 96 ? -6.511 -8.616 7.146 1.00 68.06 96 VAL A C 1
ATOM 701 O O . VAL A 1 96 ? -6.453 -9.715 7.695 1.00 68.06 96 VAL A O 1
ATOM 704 N N . PRO A 1 97 ? -7.659 -8.144 6.626 1.00 63.44 97 PRO A N 1
ATOM 705 C CA . PRO A 1 97 ? -8.846 -8.987 6.509 1.00 63.44 97 PRO A CA 1
ATOM 706 C C . PRO A 1 97 ? -8.578 -10.135 5.526 1.00 63.44 97 PRO A C 1
ATOM 708 O O . PRO A 1 97 ? -7.833 -9.951 4.567 1.00 63.44 97 PRO A O 1
ATOM 711 N N . ASP A 1 98 ? -9.216 -11.295 5.715 1.00 63.78 98 ASP A N 1
ATOM 712 C CA . ASP A 1 98 ? -9.017 -12.484 4.859 1.00 63.78 98 ASP A CA 1
ATOM 713 C C . ASP A 1 98 ? -9.283 -12.208 3.367 1.00 63.78 98 ASP A C 1
ATOM 715 O O . ASP A 1 98 ? -8.711 -12.843 2.484 1.00 63.78 98 ASP A O 1
ATOM 719 N N . THR A 1 99 ? -10.107 -11.202 3.068 1.00 59.75 99 THR A N 1
ATOM 720 C CA . THR A 1 99 ? -10.382 -10.717 1.708 1.00 59.75 99 THR A CA 1
ATOM 721 C C . THR A 1 99 ? -9.209 -9.973 1.062 1.00 59.75 99 THR A C 1
ATOM 723 O O . THR A 1 99 ? -9.282 -9.633 -0.113 1.00 59.75 99 THR A O 1
ATOM 726 N N . ALA A 1 100 ? -8.150 -9.687 1.818 1.00 54.19 100 ALA A N 1
ATOM 727 C CA . ALA A 1 100 ? -6.969 -8.943 1.405 1.00 54.19 100 ALA A CA 1
ATOM 728 C C . ALA A 1 100 ? -5.683 -9.751 1.652 1.00 54.19 100 ALA A C 1
ATOM 730 O O . ALA A 1 100 ? -4.651 -9.162 1.937 1.00 54.19 100 ALA A O 1
ATOM 731 N N . ALA A 1 101 ? -5.721 -11.085 1.549 1.00 51.84 101 ALA A N 1
ATOM 732 C CA . ALA A 1 101 ? -4.579 -11.972 1.814 1.00 51.84 101 ALA A CA 1
ATOM 733 C C . ALA A 1 101 ? -3.277 -11.605 1.059 1.00 51.84 101 ALA A C 1
ATOM 735 O O . ALA A 1 101 ? -2.184 -11.886 1.541 1.00 51.84 101 ALA A O 1
ATOM 736 N N . GLU A 1 102 ? -3.363 -10.915 -0.083 1.00 51.78 102 GLU A N 1
ATOM 737 C CA . GLU A 1 102 ? -2.197 -10.377 -0.808 1.00 51.78 102 GLU A CA 1
ATOM 738 C C . GLU A 1 102 ? -1.512 -9.197 -0.073 1.00 51.78 102 GLU A C 1
ATOM 740 O O . GLU A 1 102 ? -0.352 -8.886 -0.331 1.00 51.78 102 GLU A O 1
ATOM 745 N N . ALA A 1 103 ? -2.190 -8.560 0.889 1.00 49.94 103 ALA A N 1
ATOM 746 C CA . ALA A 1 103 ? -1.714 -7.408 1.659 1.00 49.94 103 ALA A CA 1
ATOM 747 C C . ALA A 1 103 ? -0.799 -7.748 2.842 1.00 49.94 103 ALA A C 1
ATOM 749 O O . ALA A 1 103 ? -0.270 -6.842 3.486 1.00 49.94 103 ALA A O 1
ATOM 750 N N . THR A 1 104 ? -0.550 -9.031 3.116 1.00 52.09 104 THR A N 1
ATOM 751 C CA . THR A 1 104 ? 0.427 -9.447 4.133 1.00 52.09 104 THR A CA 1
ATOM 752 C C . THR A 1 104 ? 1.873 -9.103 3.736 1.00 52.09 104 THR A C 1
ATOM 754 O O . THR A 1 104 ? 2.711 -8.964 4.620 1.00 52.09 104 THR A O 1
ATOM 757 N N . GLU A 1 105 ? 2.164 -8.855 2.448 1.00 52.38 105 GLU A N 1
ATOM 758 C CA . GLU A 1 105 ? 3.481 -8.375 1.969 1.00 52.38 105 GLU A CA 1
ATOM 759 C C . GLU A 1 105 ? 3.840 -6.937 2.427 1.00 52.38 105 GLU A C 1
ATOM 761 O O . GLU A 1 105 ? 4.926 -6.444 2.126 1.00 52.38 105 GLU A O 1
ATOM 766 N N . LEU A 1 106 ? 2.943 -6.239 3.138 1.00 45.31 106 LEU A N 1
ATOM 767 C CA . LEU A 1 106 ? 3.151 -4.875 3.654 1.00 45.31 106 LEU A CA 1
ATOM 768 C C . LEU A 1 106 ? 3.821 -4.801 5.040 1.00 45.31 106 LEU A C 1
ATOM 770 O O . LEU A 1 106 ? 4.077 -3.690 5.517 1.00 45.31 106 LEU A O 1
ATOM 774 N N . LEU A 1 107 ? 4.049 -5.943 5.696 1.00 46.09 107 LEU A N 1
ATOM 775 C CA . LEU A 1 107 ? 4.671 -6.061 7.022 1.00 46.09 107 LEU A CA 1
ATOM 776 C C . LEU A 1 107 ? 6.177 -6.318 6.946 1.00 46.09 107 LEU A C 1
ATOM 778 O O . LEU A 1 107 ? 6.899 -5.695 7.760 1.00 46.09 107 LEU A O 1
#